Protein AF-A0A7X8YAL6-F1 (afdb_monomer)

Mean predicted aligned error: 6.36 Å

Radius of gyration: 17.97 Å; Cα contacts (8 Å, |Δi|>4): 228; chains: 1; bounding box: 40×31×70 Å

Foldseek 3Di:
DDDPPPPPPPPQDADDPVLVQQLALDCVSPVLLVLLPDDFPDLLLLLLLVVLLLVLLCVWFPQKHFPVVQNVVVCVVSVNVVCADPSVVVSLVRSVVSCPQPFQSSSLSCLSNVCCCENCPHPPGHPRMPGRPSGTPDGADPVGGGDDRDRRDHDDD

Secondary structure (DSSP, 8-state):
------------BPPPHHHHTT-SS-TTT-HHHHHHHSPPSSHHHHHHHHHHHHHHHHHHBTT-EE-HHHHHHHHHHHTGGG--HHHHHHHHHHHHHTTTT-BHHHHHHHHHHHHHHHSTT-SSSTTSEES--S-BSS-B-SS--B--PPP------

Solvent-accessible surface area (backbone atoms only — not comparable to full-atom values): 8860 Å² total; per-residue (Å²): 138,82,85,81,80,79,77,81,74,81,67,64,43,75,75,61,73,74,49,62,79,32,37,35,60,42,50,93,62,9,66,55,39,38,56,72,67,55,85,60,98,39,75,62,14,43,53,47,31,51,52,52,50,48,53,50,42,29,72,40,19,36,65,22,34,65,33,61,67,52,46,50,54,49,41,60,73,72,42,52,91,72,58,50,70,69,62,30,54,59,20,44,50,60,25,49,57,77,53,57,88,37,27,52,66,53,45,33,22,36,23,24,16,36,47,42,38,16,10,87,73,14,74,78,42,58,43,28,40,41,65,59,73,32,39,48,57,82,69,47,43,88,92,61,43,66,52,91,72,81,75,84,79,77,83,85,126

pLDDT: mean 89.1, std 15.08, range [37.72, 98.06]

Structure (mmCIF, N/CA/C/O backbone):
data_AF-A0A7X8YAL6-F1
#
_entry.id   AF-A0A7X8YAL6-F1
#
loop_
_atom_site.group_PDB
_atom_site.id
_atom_site.type_symbol
_atom_site.label_atom_id
_atom_site.label_alt_id
_atom_site.label_comp_id
_atom_site.label_asym_id
_atom_site.label_entity_id
_atom_site.label_seq_id
_atom_site.pdbx_PDB_ins_code
_atom_site.Cartn_x
_atom_site.Cartn_y
_atom_site.Cartn_z
_atom_site.occupancy
_atom_site.B_iso_or_equiv
_atom_site.auth_seq_id
_atom_site.auth_comp_id
_atom_site.auth_asym_id
_atom_site.auth_atom_id
_atom_site.pdbx_PDB_model_num
ATOM 1 N N . MET A 1 1 ? -3.854 14.147 -55.017 1.00 37.78 1 MET A N 1
ATOM 2 C CA . MET A 1 1 ? -4.340 14.274 -53.627 1.00 37.78 1 MET A CA 1
ATOM 3 C C . MET A 1 1 ? -4.114 12.942 -52.937 1.00 37.78 1 MET A C 1
ATOM 5 O O . MET A 1 1 ? -4.793 11.987 -53.279 1.00 37.78 1 MET A O 1
ATOM 9 N N . ALA A 1 2 ? -3.124 12.853 -52.052 1.00 37.72 2 ALA A N 1
ATOM 10 C CA . ALA A 1 2 ? -2.927 11.682 -51.204 1.00 37.72 2 ALA A CA 1
ATOM 11 C C . ALA A 1 2 ? -3.383 12.064 -49.795 1.00 37.72 2 ALA A C 1
ATOM 13 O O . ALA A 1 2 ? -2.822 12.975 -49.190 1.00 37.72 2 ALA A O 1
ATOM 14 N N . ILE A 1 3 ? -4.449 11.424 -49.319 1.00 43.31 3 ILE A N 1
ATOM 15 C CA . ILE A 1 3 ? -4.921 11.570 -47.943 1.00 43.31 3 ILE A CA 1
ATOM 16 C C . ILE A 1 3 ? -4.021 10.678 -47.091 1.00 43.31 3 ILE A C 1
ATOM 18 O O . ILE A 1 3 ? -4.109 9.454 -47.160 1.00 43.31 3 ILE A O 1
ATOM 22 N N . VAL A 1 4 ? -3.129 11.295 -46.319 1.00 44.09 4 VAL A N 1
ATOM 23 C CA . VAL A 1 4 ?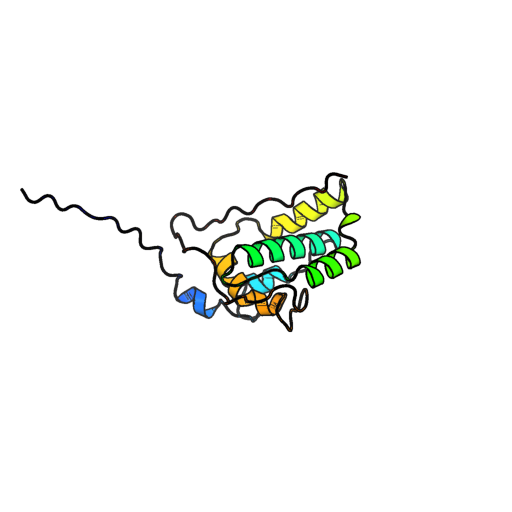 -2.390 10.600 -45.264 1.00 44.09 4 VAL A CA 1
ATOM 24 C C . VAL A 1 4 ? -3.347 10.454 -44.088 1.00 44.09 4 VAL A C 1
ATOM 26 O O . VAL A 1 4 ? -3.640 11.420 -43.387 1.00 44.09 4 VAL A O 1
ATOM 29 N N . VAL A 1 5 ? -3.879 9.248 -43.902 1.00 47.97 5 VAL A N 1
ATOM 30 C CA . VAL A 1 5 ? -4.599 8.888 -42.679 1.00 47.97 5 VAL A CA 1
ATOM 31 C C . VAL A 1 5 ? -3.542 8.629 -41.612 1.00 47.97 5 VAL A C 1
ATOM 33 O O . VAL A 1 5 ? -2.949 7.553 -41.556 1.00 47.97 5 VAL A O 1
ATOM 36 N N . SER A 1 6 ? -3.267 9.637 -40.788 1.00 46.72 6 SER A N 1
ATOM 37 C CA . SER A 1 6 ? -2.454 9.471 -39.586 1.00 46.72 6 SER A CA 1
ATOM 38 C C . SER A 1 6 ? -3.243 8.638 -38.580 1.00 46.72 6 SER A C 1
ATOM 40 O O . SER A 1 6 ? -4.093 9.155 -37.857 1.00 46.72 6 SER A O 1
ATOM 42 N N . ALA A 1 7 ? -2.981 7.333 -38.550 1.00 48.00 7 ALA A N 1
ATOM 43 C CA . ALA A 1 7 ? -3.396 6.485 -37.446 1.00 48.00 7 ALA A CA 1
ATOM 44 C C . ALA A 1 7 ? -2.619 6.928 -36.198 1.00 48.00 7 ALA A C 1
ATOM 46 O O . ALA A 1 7 ? -1.437 6.623 -36.043 1.00 48.00 7 ALA A O 1
ATOM 47 N N . LEU A 1 8 ? -3.276 7.692 -35.323 1.00 43.38 8 LEU A N 1
ATOM 48 C CA . LEU A 1 8 ? -2.817 7.922 -33.958 1.00 43.38 8 LEU A CA 1
ATOM 49 C C . LEU A 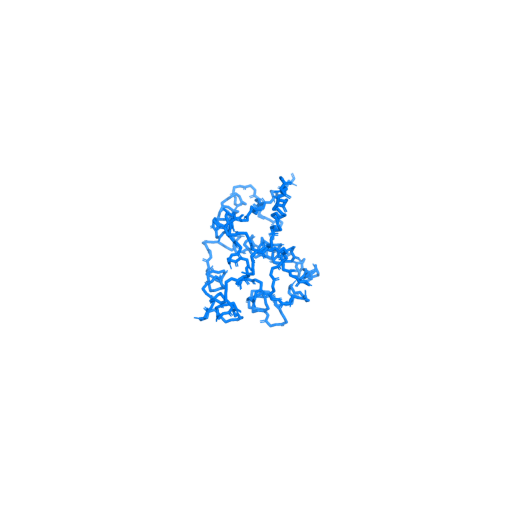1 8 ? -2.969 6.603 -33.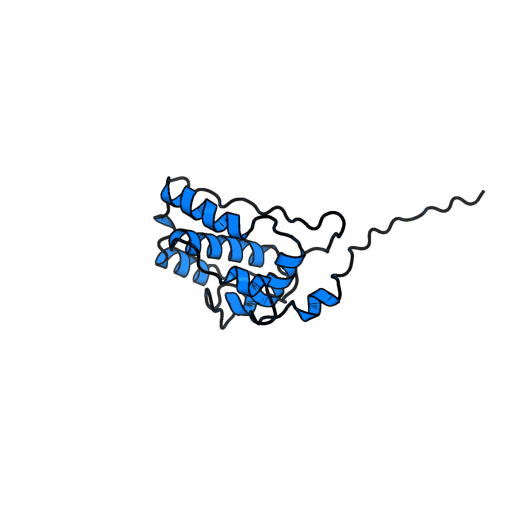198 1.00 43.38 8 LEU A C 1
ATOM 51 O O . LEU A 1 8 ? -3.959 6.359 -32.514 1.00 43.38 8 LEU A O 1
ATOM 55 N N . SER A 1 9 ? -1.992 5.719 -33.363 1.00 42.91 9 SER A N 1
ATOM 56 C CA . SER A 1 9 ? -1.790 4.616 -32.439 1.00 42.91 9 SER A CA 1
ATOM 57 C C . SER A 1 9 ? -1.349 5.231 -31.116 1.00 42.91 9 SER A C 1
ATOM 59 O O . SER A 1 9 ? -0.180 5.575 -30.947 1.00 42.91 9 SER A O 1
ATOM 61 N N . SER A 1 10 ? -2.291 5.418 -30.191 1.00 42.00 10 SER A N 1
ATOM 62 C CA . SER A 1 10 ? -2.004 5.671 -28.781 1.00 42.00 10 SER A CA 1
ATOM 63 C C . SER A 1 10 ? -1.301 4.440 -28.215 1.00 42.00 10 SER A C 1
ATOM 65 O O . SER A 1 10 ? -1.918 3.563 -27.614 1.00 42.00 10 SER A O 1
ATOM 67 N N . PHE A 1 11 ? 0.002 4.334 -28.465 1.00 43.72 11 PHE A N 1
ATOM 68 C CA . PHE A 1 11 ? 0.847 3.422 -27.725 1.00 43.72 11 PHE A CA 1
ATOM 69 C C . PHE A 1 11 ? 0.856 3.930 -26.289 1.00 43.72 11 PHE A C 1
ATOM 71 O O . PHE A 1 11 ? 1.407 4.989 -26.000 1.00 43.72 11 PHE A O 1
ATOM 78 N N . ALA A 1 12 ? 0.192 3.182 -25.412 1.00 52.91 12 ALA A N 1
ATOM 79 C CA . ALA A 1 12 ? 0.537 3.095 -24.004 1.00 52.91 12 ALA A CA 1
ATOM 80 C C . ALA A 1 12 ? 2.037 3.372 -23.819 1.00 52.91 12 ALA A C 1
ATOM 82 O O . ALA A 1 12 ? 2.863 2.608 -24.327 1.00 52.91 12 ALA A O 1
ATOM 83 N N . ALA A 1 13 ? 2.392 4.479 -23.163 1.00 61.56 13 ALA A N 1
ATOM 84 C CA . ALA A 1 13 ? 3.793 4.813 -22.985 1.00 61.56 13 ALA A CA 1
ATOM 85 C C . ALA A 1 13 ? 4.437 3.729 -22.114 1.00 61.56 13 ALA A C 1
ATOM 87 O O . ALA A 1 13 ? 3.904 3.344 -21.068 1.00 61.56 13 ALA A O 1
ATOM 88 N N . GLU A 1 14 ? 5.584 3.210 -22.546 1.00 73.00 14 GLU A N 1
ATOM 89 C CA . GLU A 1 14 ? 6.355 2.306 -21.705 1.00 73.00 14 GLU A CA 1
ATOM 90 C C . GLU A 1 14 ? 6.779 3.056 -20.433 1.00 73.00 14 GLU A C 1
ATOM 92 O O . GLU A 1 14 ? 7.109 4.246 -20.479 1.00 73.00 14 GLU A O 1
ATOM 97 N N . MET A 1 15 ? 6.751 2.377 -19.280 1.00 84.94 15 MET A N 1
ATOM 98 C CA . MET A 1 15 ? 7.182 2.992 -18.024 1.00 84.94 15 MET A CA 1
ATOM 99 C C . MET A 1 15 ? 8.592 3.580 -18.183 1.00 84.94 15 MET A C 1
ATOM 101 O O . MET A 1 15 ? 9.478 2.883 -18.692 1.00 84.94 15 MET A O 1
ATOM 105 N N . PRO A 1 16 ? 8.843 4.817 -17.711 1.00 87.88 16 PRO A N 1
ATOM 106 C CA . PRO A 1 16 ? 10.152 5.439 -17.834 1.00 87.88 16 PRO A CA 1
ATOM 107 C C . PRO A 1 16 ? 11.267 4.519 -17.303 1.00 87.88 16 PRO A C 1
ATOM 109 O O . PRO A 1 16 ? 11.199 4.093 -16.145 1.00 87.88 16 PRO A O 1
ATOM 112 N N . PRO A 1 17 ? 12.337 4.241 -18.078 1.00 86.62 17 PRO A N 1
ATOM 113 C CA . PRO A 1 17 ? 13.403 3.323 -17.658 1.00 86.62 17 PRO A CA 1
ATOM 114 C C . PRO A 1 17 ? 14.069 3.707 -16.331 1.00 86.62 17 PRO A C 1
ATOM 116 O O . PRO A 1 17 ? 14.541 2.845 -15.591 1.00 86.62 17 PRO A O 1
ATOM 119 N N . ALA A 1 18 ? 14.079 5.001 -15.999 1.00 88.31 18 ALA A N 1
ATOM 120 C CA . ALA A 1 18 ? 14.588 5.499 -14.726 1.00 88.31 18 ALA A CA 1
ATOM 121 C C . ALA A 1 18 ? 13.816 4.950 -13.513 1.00 88.31 18 ALA A C 1
ATOM 123 O O . ALA A 1 18 ? 14.421 4.756 -12.463 1.00 88.31 18 ALA A O 1
ATOM 124 N N . TRP A 1 19 ? 12.515 4.665 -13.645 1.00 93.12 19 TRP A N 1
ATOM 125 C CA . TRP A 1 19 ? 11.706 4.117 -12.551 1.00 93.12 19 TRP A CA 1
ATOM 126 C C . TRP A 1 19 ? 12.079 2.674 -12.239 1.00 93.12 19 TRP A C 1
ATOM 128 O O . TRP A 1 19 ? 12.126 2.307 -11.071 1.00 93.12 19 TRP A O 1
ATOM 138 N N . ARG A 1 20 ? 12.430 1.871 -13.253 1.00 89.81 20 ARG A N 1
ATOM 139 C CA . ARG A 1 20 ? 12.821 0.464 -13.059 1.00 89.81 20 ARG A CA 1
ATOM 140 C C . ARG A 1 20 ? 13.990 0.306 -12.081 1.00 89.81 20 ARG A C 1
ATOM 142 O O . ARG A 1 20 ? 14.052 -0.686 -11.371 1.00 89.81 20 ARG A O 1
ATOM 149 N N . LYS A 1 21 ? 14.881 1.302 -11.999 1.00 91.50 21 LYS A N 1
ATOM 150 C CA . LYS A 1 21 ? 16.013 1.310 -11.055 1.00 91.50 21 LYS A CA 1
ATOM 151 C C . LYS A 1 21 ? 15.586 1.445 -9.589 1.00 91.50 21 LYS A C 1
ATOM 153 O O . LYS A 1 21 ? 16.319 1.006 -8.714 1.00 91.50 21 LYS A O 1
ATOM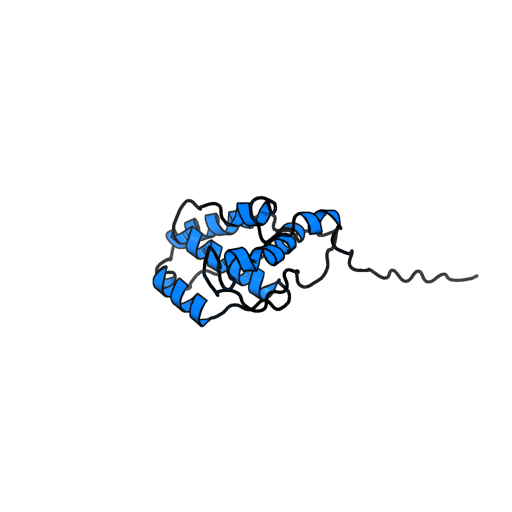 158 N N . THR A 1 22 ? 14.441 2.072 -9.326 1.00 95.19 22 THR A N 1
ATOM 159 C CA . THR A 1 22 ? 13.918 2.340 -7.973 1.00 95.19 22 THR A CA 1
ATOM 160 C C . THR A 1 22 ? 12.672 1.517 -7.641 1.00 95.19 22 THR A C 1
ATOM 162 O O . THR A 1 22 ? 12.219 1.508 -6.500 1.00 95.19 22 THR A O 1
ATOM 165 N N . MET A 1 23 ? 12.117 0.797 -8.618 1.00 95.56 23 MET A N 1
ATOM 166 C CA . MET A 1 23 ? 11.065 -0.207 -8.448 1.00 95.56 23 MET A CA 1
ATOM 167 C C . MET A 1 23 ? 11.660 -1.503 -7.885 1.00 95.56 23 MET A C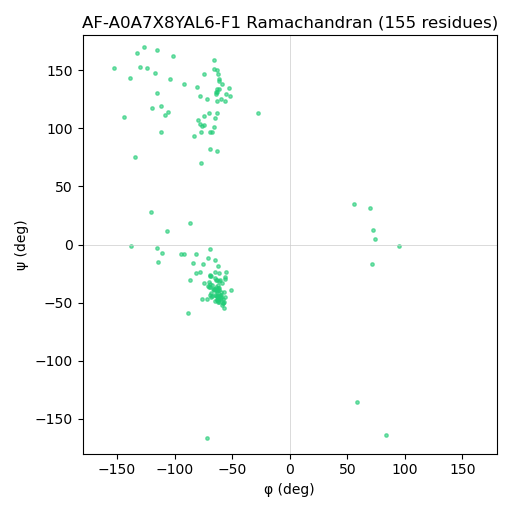 1
ATOM 169 O O . MET A 1 23 ? 11.766 -2.515 -8.572 1.00 95.56 23 MET A O 1
ATOM 173 N N . THR A 1 24 ? 12.075 -1.455 -6.625 1.00 95.31 24 THR A N 1
ATOM 174 C CA . THR A 1 24 ? 12.689 -2.581 -5.915 1.00 95.31 24 THR A CA 1
ATOM 175 C C . THR A 1 24 ? 11.811 -3.033 -4.749 1.00 95.31 24 THR A C 1
ATOM 177 O O . THR A 1 24 ? 10.883 -2.338 -4.325 1.00 95.31 24 THR A O 1
ATOM 180 N N . ASN A 1 25 ? 12.130 -4.200 -4.196 1.00 94.56 25 ASN A N 1
ATOM 181 C CA . ASN A 1 25 ? 11.571 -4.697 -2.942 1.00 94.56 25 ASN A CA 1
ATOM 182 C C . ASN A 1 25 ? 12.340 -4.201 -1.704 1.00 94.56 25 ASN A C 1
ATOM 184 O O . ASN A 1 25 ? 12.206 -4.794 -0.640 1.00 94.56 25 ASN A O 1
ATOM 188 N N . ASP A 1 26 ? 13.139 -3.141 -1.830 1.00 94.31 26 ASP A N 1
ATOM 189 C CA . ASP A 1 26 ? 13.977 -2.614 -0.756 1.00 94.31 26 ASP A CA 1
ATOM 190 C C . ASP A 1 26 ? 13.581 -1.159 -0.437 1.00 94.31 26 ASP A C 1
ATOM 192 O O . ASP A 1 26 ? 13.719 -0.283 -1.298 1.00 94.31 26 ASP A O 1
ATOM 196 N N . PRO A 1 27 ? 13.104 -0.853 0.787 1.00 95.88 27 PRO A N 1
ATOM 197 C CA . PRO A 1 27 ? 12.723 0.507 1.161 1.00 95.88 27 PRO A CA 1
ATOM 198 C C . PRO A 1 27 ? 13.892 1.506 1.121 1.00 95.88 27 PRO A C 1
ATOM 200 O O . PRO A 1 27 ? 13.648 2.707 1.033 1.00 95.88 27 PRO A O 1
ATOM 203 N N . SER A 1 28 ? 15.153 1.062 1.144 1.00 96.00 28 SER A N 1
ATOM 204 C CA . SER A 1 28 ? 16.307 1.964 1.028 1.00 96.00 28 SER A CA 1
ATOM 205 C C . SER A 1 28 ? 16.442 2.584 -0.372 1.00 96.00 28 SER A C 1
ATOM 207 O O . SER A 1 28 ? 16.946 3.697 -0.519 1.00 96.00 28 SER A O 1
ATOM 209 N N . THR A 1 29 ? 15.936 1.893 -1.398 1.00 95.94 29 THR A N 1
ATOM 210 C CA . THR A 1 29 ? 16.008 2.300 -2.813 1.00 95.94 29 THR A CA 1
ATOM 211 C C . THR A 1 29 ? 14.639 2.611 -3.422 1.00 95.94 29 THR A C 1
ATOM 213 O O . THR A 1 29 ? 14.555 3.288 -4.450 1.00 95.94 29 THR A O 1
ATOM 216 N N . ASN A 1 30 ? 13.559 2.193 -2.760 1.00 97.62 30 ASN A N 1
ATOM 217 C CA . ASN A 1 30 ? 12.181 2.458 -3.144 1.00 97.62 30 ASN A CA 1
ATOM 218 C C . ASN A 1 30 ? 11.499 3.409 -2.143 1.00 97.62 30 ASN A C 1
ATOM 220 O O . ASN A 1 30 ? 10.948 2.996 -1.120 1.00 97.62 30 ASN A O 1
ATOM 224 N N . HIS A 1 31 ? 11.483 4.704 -2.476 1.00 96.12 31 HIS A N 1
ATOM 225 C CA . HIS A 1 31 ? 10.887 5.745 -1.631 1.00 96.12 31 HIS A CA 1
ATOM 226 C C . HIS A 1 31 ? 9.405 5.497 -1.310 1.00 96.12 31 HIS A C 1
ATOM 228 O O . HIS A 1 31 ? 8.984 5.706 -0.175 1.00 96.12 31 HIS A O 1
ATOM 234 N N . TYR A 1 32 ? 8.610 5.039 -2.282 1.00 96.56 32 TYR A N 1
ATOM 235 C CA . TYR A 1 32 ? 7.175 4.814 -2.084 1.00 96.56 32 TYR A CA 1
ATOM 236 C C . TYR A 1 32 ? 6.910 3.627 -1.158 1.00 96.56 32 TYR A C 1
ATOM 238 O O . TYR A 1 32 ? 5.995 3.679 -0.337 1.00 96.56 32 TYR A O 1
ATOM 246 N N . LEU A 1 33 ? 7.741 2.585 -1.252 1.00 96.81 33 LEU A N 1
ATOM 247 C CA . LEU A 1 33 ? 7.721 1.461 -0.322 1.00 96.81 33 LEU A CA 1
ATOM 248 C C . LEU A 1 33 ? 8.071 1.915 1.101 1.00 96.81 33 LEU A C 1
ATOM 250 O O . LEU A 1 33 ? 7.336 1.608 2.037 1.00 96.81 33 LEU A O 1
ATOM 254 N N . ALA A 1 34 ? 9.141 2.699 1.265 1.00 96.69 34 ALA A N 1
ATOM 255 C CA . ALA A 1 34 ? 9.505 3.267 2.562 1.00 96.69 34 ALA A CA 1
ATOM 256 C C . ALA A 1 34 ? 8.398 4.162 3.135 1.00 96.69 34 ALA A C 1
ATOM 258 O O . ALA A 1 34 ? 8.106 4.114 4.328 1.00 96.69 34 ALA A O 1
ATOM 259 N N . GLU A 1 35 ? 7.754 4.970 2.292 1.00 95.06 35 GLU A N 1
ATOM 260 C CA . GLU A 1 35 ? 6.641 5.821 2.701 1.00 95.06 35 GLU A CA 1
ATOM 261 C C . GLU A 1 35 ? 5.437 5.000 3.186 1.00 95.06 35 GLU A C 1
ATOM 263 O O . GLU A 1 35 ? 4.831 5.349 4.199 1.00 95.06 35 GLU A O 1
ATOM 268 N N . ALA A 1 36 ? 5.122 3.889 2.511 1.00 94.06 36 ALA A N 1
ATOM 269 C CA . ALA A 1 36 ? 4.032 2.992 2.890 1.00 94.06 36 ALA A CA 1
ATOM 270 C C . ALA A 1 36 ? 4.256 2.293 4.242 1.00 94.06 36 ALA A C 1
ATOM 272 O O . ALA A 1 36 ? 3.283 1.906 4.885 1.00 94.06 36 ALA A O 1
ATOM 273 N N . LEU A 1 37 ? 5.509 2.164 4.689 1.00 94.06 37 LEU A N 1
ATOM 274 C CA . LEU A 1 37 ? 5.874 1.582 5.985 1.00 94.06 37 LEU A CA 1
ATOM 275 C C . LEU A 1 37 ? 5.813 2.585 7.143 1.00 94.06 37 LEU A C 1
ATOM 277 O O . LEU A 1 37 ? 5.803 2.169 8.302 1.00 94.06 37 LEU A O 1
ATOM 281 N N . LYS A 1 38 ? 5.773 3.895 6.865 1.00 95.19 38 LYS A N 1
ATOM 282 C CA . LYS A 1 38 ? 5.786 4.916 7.922 1.00 95.19 38 LYS A CA 1
ATOM 283 C C . LYS A 1 38 ? 4.570 4.770 8.836 1.00 95.19 38 LYS A C 1
ATOM 285 O O . LYS A 1 38 ? 3.454 4.666 8.316 1.00 95.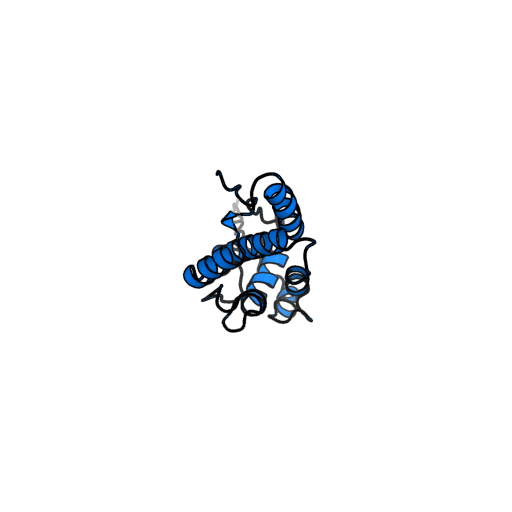19 38 LYS A O 1
ATOM 290 N N . PRO A 1 39 ? 4.761 4.823 10.164 1.00 94.31 39 PRO A N 1
ATOM 291 C CA . PRO A 1 39 ? 3.659 4.675 11.093 1.00 94.31 39 PRO A CA 1
ATOM 292 C C . PRO A 1 39 ? 2.635 5.810 10.943 1.00 94.31 39 PRO A C 1
ATOM 294 O O . PRO A 1 39 ? 2.972 6.941 10.576 1.00 94.31 39 PRO A O 1
ATOM 297 N N . LEU A 1 40 ? 1.380 5.501 11.237 1.00 94.56 40 LEU A N 1
ATOM 298 C CA . LEU A 1 40 ? 0.259 6.419 11.358 1.00 94.56 40 LEU A CA 1
ATOM 299 C C . LEU A 1 40 ? -0.046 6.696 12.833 1.00 94.56 40 LEU A C 1
ATOM 301 O O . LEU A 1 40 ? 0.352 5.957 13.732 1.00 94.56 40 LEU A O 1
ATOM 305 N N . GLY A 1 41 ? -0.778 7.783 13.078 1.00 92.56 41 GLY A N 1
ATOM 306 C CA . GLY A 1 41 ? -1.082 8.268 14.427 1.00 92.56 41 GLY A CA 1
ATOM 307 C C . GLY A 1 41 ? -2.031 7.387 15.250 1.00 92.56 41 GLY A C 1
ATOM 308 O O . GLY A 1 41 ? -2.282 7.710 16.407 1.00 92.56 41 GLY A O 1
ATOM 309 N N . SER A 1 42 ? -2.573 6.296 14.695 1.00 94.56 42 SER A N 1
ATOM 310 C CA . SER A 1 42 ? -3.419 5.350 15.432 1.00 94.56 42 SER A CA 1
ATOM 311 C C . SER A 1 42 ? -3.353 3.934 14.853 1.00 94.56 42 SER A C 1
ATOM 313 O O . SER A 1 42 ? -3.153 3.744 13.653 1.00 94.56 42 SER A O 1
ATOM 315 N N . LYS A 1 43 ? -3.568 2.923 15.708 1.00 95.00 43 LYS A N 1
ATOM 316 C CA . LYS A 1 43 ? -3.640 1.508 15.292 1.00 95.00 43 LYS A CA 1
ATOM 317 C C . LYS A 1 43 ? -4.825 1.223 14.363 1.00 95.00 43 LYS A C 1
ATOM 319 O O . LYS A 1 43 ? -4.735 0.362 13.489 1.00 95.00 43 LYS A O 1
ATOM 324 N N . ASP A 1 44 ? -5.913 1.967 14.520 1.00 95.94 44 ASP A N 1
ATOM 325 C CA . ASP A 1 44 ? -7.072 1.860 13.637 1.00 95.94 44 ASP A CA 1
ATOM 326 C C . ASP A 1 44 ? -6.712 2.370 12.238 1.00 95.94 44 ASP A C 1
ATOM 328 O O . ASP A 1 44 ? -6.963 1.687 11.249 1.00 95.94 44 ASP A O 1
ATOM 332 N N . ALA A 1 45 ? -6.019 3.513 12.144 1.00 96.44 45 ALA A N 1
ATOM 333 C CA . ALA A 1 45 ? -5.544 4.044 10.868 1.00 96.44 45 ALA A CA 1
ATOM 334 C C . ALA A 1 45 ? -4.536 3.098 10.202 1.00 96.44 45 ALA A C 1
ATOM 336 O O . ALA A 1 45 ? -4.584 2.900 8.991 1.00 96.44 45 ALA A O 1
ATOM 337 N N . GLU A 1 46 ? -3.657 2.468 10.985 1.00 96.38 46 GLU A N 1
ATOM 338 C CA . GLU A 1 46 ? -2.753 1.414 10.511 1.00 96.38 46 GLU A CA 1
ATOM 339 C C . GLU A 1 46 ? -3.503 0.243 9.873 1.00 96.38 46 GLU A C 1
ATOM 341 O O . GLU A 1 46 ? -3.204 -0.157 8.744 1.00 96.38 46 GLU A O 1
ATOM 346 N N . THR A 1 47 ? -4.521 -0.260 10.572 1.00 96.12 47 THR A N 1
ATOM 347 C CA . THR A 1 47 ? -5.378 -1.354 10.099 1.00 96.12 47 THR A CA 1
ATOM 348 C C . THR A 1 47 ? -6.076 -0.970 8.794 1.00 96.12 47 THR A C 1
ATOM 350 O O . THR A 1 47 ? -6.038 -1.717 7.814 1.00 96.12 47 THR A O 1
ATOM 353 N N . LEU A 1 48 ? -6.649 0.236 8.738 1.00 96.38 48 LEU A N 1
ATOM 354 C CA . LEU A 1 48 ? -7.325 0.758 7.551 1.00 96.38 48 LEU A CA 1
ATOM 355 C C . LEU A 1 48 ? -6.369 1.002 6.375 1.00 96.38 48 LEU A C 1
ATOM 357 O O . LEU A 1 48 ? -6.714 0.697 5.231 1.00 96.38 48 LEU A O 1
ATOM 361 N N . ARG A 1 49 ? -5.151 1.493 6.632 1.00 96.25 49 ARG A N 1
ATOM 362 C CA . ARG A 1 49 ? -4.105 1.655 5.614 1.00 96.25 49 ARG A CA 1
ATOM 363 C C . ARG A 1 49 ? -3.715 0.310 5.028 1.00 96.25 49 ARG A C 1
ATOM 365 O O . ARG A 1 49 ? -3.622 0.198 3.811 1.00 96.25 49 ARG A O 1
ATOM 372 N N . ILE A 1 50 ? -3.482 -0.696 5.870 1.00 96.31 50 ILE A N 1
ATOM 373 C CA . ILE A 1 50 ? -3.116 -2.039 5.413 1.00 96.31 50 ILE A CA 1
ATOM 374 C C . ILE A 1 50 ? -4.244 -2.639 4.572 1.00 96.31 50 ILE A C 1
ATOM 376 O O . ILE A 1 50 ? -3.984 -3.146 3.480 1.00 96.31 50 ILE A O 1
ATOM 380 N N . PHE A 1 51 ? -5.494 -2.495 5.017 1.00 95.25 51 PHE A N 1
ATOM 381 C CA . PHE A 1 51 ? -6.656 -2.912 4.242 1.00 95.25 51 PHE A CA 1
ATOM 382 C C . PHE A 1 51 ? -6.690 -2.237 2.865 1.00 95.25 51 PHE A C 1
ATOM 384 O O . PHE A 1 51 ? -6.671 -2.926 1.843 1.00 95.25 51 PHE A O 1
ATOM 391 N N . LYS A 1 52 ? -6.638 -0.900 2.813 1.00 95.94 52 LYS A N 1
ATOM 392 C CA . LYS A 1 52 ? -6.624 -0.144 1.552 1.00 95.94 52 LYS A CA 1
ATOM 393 C C . LYS A 1 52 ? -5.458 -0.537 0.653 1.00 95.94 52 LYS A C 1
ATOM 395 O O . LYS A 1 52 ? -5.669 -0.798 -0.528 1.00 95.94 52 LYS A O 1
ATOM 400 N N . LEU A 1 53 ? -4.246 -0.619 1.200 1.00 97.12 53 LEU A N 1
ATOM 401 C CA . LEU A 1 53 ? -3.050 -0.980 0.445 1.00 97.12 53 LEU A CA 1
ATOM 402 C C . LEU A 1 53 ? -3.177 -2.380 -0.158 1.00 97.12 53 LEU A C 1
ATOM 404 O O . LEU A 1 53 ? -2.869 -2.566 -1.331 1.00 97.12 53 LEU A O 1
ATOM 408 N N . SER A 1 54 ? -3.685 -3.346 0.611 1.00 96.62 54 SER A N 1
ATOM 409 C CA . SER A 1 54 ? -3.895 -4.709 0.120 1.00 96.62 54 SER A CA 1
ATOM 410 C C . SER A 1 54 ? -4.912 -4.761 -1.024 1.00 96.62 54 SER A C 1
ATOM 412 O O . SER A 1 54 ? -4.665 -5.437 -2.021 1.00 96.62 54 SER A O 1
ATOM 414 N N . MET A 1 55 ? -5.999 -3.980 -0.943 1.00 95.75 55 MET A N 1
ATOM 415 C CA . MET A 1 55 ? -6.978 -3.849 -2.025 1.00 95.75 55 MET A CA 1
ATOM 416 C C . MET A 1 55 ? -6.383 -3.193 -3.268 1.00 95.75 55 MET A C 1
ATOM 418 O O . MET A 1 55 ? -6.627 -3.666 -4.375 1.00 95.75 55 MET A O 1
ATOM 422 N N . VAL A 1 56 ? -5.602 -2.123 -3.107 1.00 96.69 56 VAL A N 1
ATOM 423 C CA . VAL A 1 56 ? -4.924 -1.459 -4.229 1.00 96.69 56 VAL A CA 1
ATOM 424 C C . VAL A 1 56 ? -4.001 -2.450 -4.932 1.00 96.69 56 VAL A C 1
ATOM 426 O O . VAL A 1 56 ? -4.131 -2.657 -6.133 1.00 96.69 56 VAL A O 1
ATOM 429 N N . LEU A 1 57 ? -3.121 -3.126 -4.194 1.00 97.56 57 LEU A N 1
ATOM 430 C CA . LEU A 1 57 ? -2.136 -4.033 -4.783 1.00 97.56 57 LEU A CA 1
ATOM 431 C C . LEU A 1 57 ? -2.775 -5.293 -5.374 1.00 97.56 57 LEU A C 1
ATOM 433 O O . LEU A 1 57 ? -2.461 -5.664 -6.502 1.00 97.56 57 LEU A O 1
ATOM 437 N N . GLY A 1 58 ? -3.727 -5.915 -4.675 1.00 96.88 58 GLY A N 1
ATOM 438 C CA . GLY A 1 58 ? -4.449 -7.082 -5.186 1.00 96.88 58 GLY A CA 1
ATOM 439 C C . GLY A 1 58 ? -5.263 -6.781 -6.449 1.00 96.88 58 GLY A C 1
ATOM 440 O O . GLY A 1 58 ? -5.350 -7.611 -7.354 1.00 96.88 58 GLY A O 1
ATOM 441 N N . ASN A 1 59 ? -5.831 -5.578 -6.562 1.00 96.00 59 ASN A N 1
ATOM 442 C CA . ASN A 1 59 ? -6.628 -5.213 -7.731 1.00 96.00 59 ASN A CA 1
ATOM 443 C C . ASN A 1 59 ? -5.795 -4.654 -8.878 1.00 96.00 59 ASN A C 1
ATOM 445 O O . ASN A 1 59 ? -6.175 -4.854 -10.031 1.00 96.00 59 ASN A O 1
ATOM 449 N N . MET A 1 60 ? -4.682 -3.982 -8.591 1.00 96.88 60 MET A N 1
ATOM 450 C CA . MET A 1 60 ? -3.969 -3.164 -9.572 1.00 96.88 60 MET A CA 1
ATOM 451 C C . MET A 1 60 ? -2.569 -3.670 -9.916 1.00 96.88 60 MET A C 1
ATOM 453 O O . MET A 1 60 ? -1.967 -3.092 -10.809 1.00 96.88 60 MET A O 1
ATOM 457 N N . CYS A 1 61 ? -2.056 -4.735 -9.294 1.00 97.50 61 CYS A N 1
ATOM 458 C CA . CYS A 1 61 ? -0.794 -5.368 -9.698 1.00 97.50 61 CYS A CA 1
ATOM 459 C C . CYS A 1 61 ? -1.041 -6.674 -10.466 1.00 97.50 61 CYS A C 1
ATOM 461 O O . CYS A 1 61 ? -1.968 -7.433 -10.170 1.00 97.50 61 CYS A O 1
ATOM 463 N N . VAL A 1 62 ? -0.226 -6.944 -11.482 1.00 97.06 62 VAL A N 1
ATOM 464 C CA . VAL A 1 62 ? -0.329 -8.140 -12.324 1.00 97.06 62 VAL A CA 1
ATOM 465 C C . VAL A 1 62 ? -0.087 -9.395 -11.479 1.00 97.06 62 VAL A C 1
ATOM 467 O O . VAL A 1 62 ? 0.841 -9.470 -10.675 1.00 97.06 62 VAL A O 1
ATOM 470 N N . GLY A 1 63 ? -0.986 -10.376 -11.619 1.00 97.00 63 GLY A N 1
ATOM 471 C CA . GLY A 1 63 ? -0.946 -11.659 -10.904 1.00 97.00 63 GLY A CA 1
ATOM 472 C C . GLY A 1 63 ? -1.270 -11.605 -9.403 1.00 97.00 63 GLY A C 1
ATOM 473 O O . GLY A 1 63 ? -1.611 -12.641 -8.822 1.00 97.00 63 GLY A O 1
ATOM 474 N N . ALA A 1 64 ? -1.220 -10.419 -8.787 1.00 97.62 64 ALA A N 1
ATOM 475 C CA . ALA A 1 64 ? -1.464 -10.226 -7.366 1.00 97.62 64 ALA A CA 1
ATOM 476 C C . ALA A 1 64 ? -2.897 -10.612 -6.981 1.00 97.62 64 ALA A C 1
ATOM 478 O O . ALA A 1 64 ? -3.870 -10.242 -7.639 1.00 97.62 64 ALA A O 1
ATOM 479 N N . ARG A 1 65 ? -3.019 -11.360 -5.886 1.00 97.56 65 ARG A N 1
ATOM 480 C CA . ARG A 1 65 ? -4.283 -11.758 -5.264 1.00 97.56 65 ARG A CA 1
ATOM 481 C C . ARG A 1 65 ? -4.160 -11.642 -3.755 1.00 97.56 65 ARG A C 1
ATOM 483 O O . ARG A 1 65 ? -3.107 -11.953 -3.200 1.00 97.56 65 ARG A O 1
ATOM 490 N N . ILE A 1 66 ? -5.240 -11.226 -3.104 1.00 97.75 66 ILE A N 1
ATOM 491 C CA . ILE A 1 66 ? -5.329 -11.229 -1.644 1.00 97.75 66 ILE A CA 1
ATOM 492 C C . ILE A 1 66 ? -5.605 -12.661 -1.185 1.00 97.75 66 ILE A C 1
ATOM 494 O O . ILE A 1 66 ? -6.551 -13.294 -1.653 1.00 97.75 66 ILE A O 1
ATOM 498 N N . ASN A 1 67 ? -4.795 -13.160 -0.257 1.00 97.88 67 ASN A N 1
ATOM 499 C CA . ASN A 1 67 ? -5.106 -14.359 0.502 1.00 97.88 67 ASN A CA 1
ATOM 500 C C . ASN A 1 67 ? -6.175 -14.004 1.544 1.00 97.88 67 ASN A C 1
ATOM 502 O O . ASN A 1 67 ? -5.883 -13.367 2.558 1.00 97.88 67 ASN A O 1
ATOM 506 N N . THR A 1 68 ? -7.423 -14.377 1.268 1.00 96.12 68 THR A N 1
ATOM 507 C CA . THR A 1 68 ? -8.581 -14.007 2.091 1.00 96.12 68 THR A CA 1
ATOM 508 C C . THR A 1 68 ? -8.537 -14.605 3.489 1.00 96.12 68 THR A C 1
ATOM 510 O O . THR A 1 68 ? -9.036 -13.969 4.412 1.00 96.12 68 THR A O 1
ATOM 513 N N . ASP A 1 69 ? -7.899 -15.761 3.673 1.00 97.38 69 ASP A N 1
ATOM 514 C CA . ASP A 1 69 ? -7.783 -16.400 4.987 1.00 97.38 69 ASP A CA 1
ATOM 515 C C . ASP A 1 69 ? -6.814 -15.617 5.878 1.00 97.38 69 ASP A C 1
ATOM 517 O O . ASP A 1 69 ? -7.138 -15.269 7.014 1.00 97.38 69 ASP A O 1
ATOM 521 N N . VAL A 1 70 ? -5.650 -15.250 5.329 1.00 97.88 70 VAL A N 1
ATOM 522 C CA . VAL A 1 70 ? -4.665 -14.397 6.016 1.00 97.88 70 VAL A CA 1
ATOM 523 C C . VAL A 1 70 ? -5.247 -13.009 6.285 1.00 97.88 70 VAL A C 1
ATOM 525 O O . VAL A 1 70 ? -5.115 -12.483 7.391 1.00 97.88 70 VAL A O 1
ATOM 528 N N . GLY A 1 71 ? -5.925 -12.425 5.293 1.00 96.31 71 GLY A N 1
ATOM 529 C CA . GLY A 1 71 ? -6.586 -11.130 5.428 1.00 96.31 71 GLY A CA 1
ATOM 530 C C . GLY A 1 71 ? -7.674 -11.145 6.499 1.00 96.31 71 GLY A C 1
ATOM 531 O O . GLY A 1 71 ? -7.686 -10.282 7.372 1.00 96.31 71 GLY A O 1
ATOM 532 N N . GLY A 1 72 ? -8.552 -12.148 6.484 1.00 95.75 72 GLY A N 1
ATOM 533 C CA . GLY A 1 72 ? -9.621 -12.310 7.467 1.00 95.75 72 GLY A CA 1
ATOM 534 C C . GLY A 1 72 ? -9.089 -12.508 8.885 1.00 95.75 72 GLY A C 1
ATOM 535 O O . GLY A 1 72 ? -9.543 -11.831 9.808 1.00 95.75 72 GLY A O 1
ATOM 536 N N . ALA A 1 73 ? -8.078 -13.367 9.055 1.00 97.50 73 ALA A N 1
ATOM 537 C CA . ALA A 1 73 ? -7.431 -13.591 10.346 1.00 97.50 73 ALA A CA 1
ATOM 538 C C . ALA A 1 73 ? -6.804 -12.304 10.905 1.00 97.50 73 ALA A C 1
ATOM 540 O O . ALA A 1 73 ? -7.010 -11.976 12.076 1.00 97.50 73 ALA A O 1
ATOM 541 N N . TYR A 1 74 ? -6.096 -11.540 10.066 1.00 96.06 74 TYR A N 1
ATOM 542 C CA . TYR A 1 74 ? -5.540 -10.249 10.465 1.00 96.06 74 TYR A CA 1
ATOM 543 C C . TYR A 1 74 ? -6.632 -9.257 10.872 1.00 96.06 74 TYR A C 1
ATOM 545 O O . TYR A 1 74 ? -6.541 -8.667 11.944 1.00 96.06 74 TYR A O 1
ATOM 553 N N . MET A 1 75 ? -7.677 -9.089 10.058 1.00 94.56 75 MET A N 1
ATOM 554 C CA . MET A 1 75 ? -8.743 -8.117 10.331 1.00 94.56 75 MET A CA 1
ATOM 555 C C . MET A 1 75 ? -9.513 -8.460 11.613 1.00 94.56 75 MET A C 1
ATOM 557 O O . MET A 1 75 ? -9.856 -7.562 12.385 1.00 94.56 75 MET A O 1
ATOM 561 N N . GLY A 1 76 ? -9.728 -9.752 11.879 1.00 95.25 76 GLY A N 1
ATOM 562 C CA . GLY A 1 76 ? -10.285 -10.231 13.144 1.00 95.25 76 GLY A CA 1
ATOM 563 C C . GLY A 1 76 ? -9.388 -9.891 14.337 1.00 95.25 76 GLY A C 1
ATOM 564 O O . GLY A 1 76 ? -9.855 -9.296 15.308 1.00 95.25 76 GLY A O 1
ATOM 565 N N . ALA A 1 77 ? -8.090 -10.194 14.245 1.00 95.75 77 ALA A N 1
ATOM 566 C CA . ALA A 1 77 ? -7.120 -9.909 15.305 1.00 95.75 77 ALA A CA 1
ATOM 567 C C . ALA A 1 77 ? -6.922 -8.402 15.549 1.00 95.75 77 ALA A C 1
ATOM 569 O O . ALA A 1 77 ? -6.819 -7.962 16.695 1.00 95.75 77 ALA A O 1
ATOM 570 N N . ALA A 1 78 ? -6.923 -7.600 14.484 1.00 94.19 78 ALA A N 1
ATOM 571 C CA . ALA A 1 78 ? -6.827 -6.146 14.537 1.00 94.19 78 ALA A CA 1
ATOM 572 C C . ALA A 1 78 ? -8.101 -5.487 15.093 1.00 94.19 78 ALA A C 1
ATOM 574 O O . ALA A 1 78 ? -8.090 -4.308 15.435 1.00 94.19 78 ALA A O 1
ATOM 575 N N . GLY A 1 79 ? -9.201 -6.237 15.227 1.00 93.31 79 GLY A N 1
ATOM 576 C CA . GLY A 1 79 ? -10.468 -5.709 15.717 1.00 93.31 79 GLY A CA 1
ATOM 577 C C . GLY A 1 79 ? -11.137 -4.753 14.736 1.00 93.31 79 GLY A C 1
ATOM 578 O O . GLY A 1 79 ? -11.829 -3.845 15.185 1.00 93.31 79 GLY A O 1
ATOM 579 N N . TYR A 1 80 ? -10.951 -4.964 13.429 1.00 92.00 80 TYR A N 1
ATOM 580 C CA . TYR A 1 80 ? -11.481 -4.100 12.371 1.00 92.00 80 TYR A CA 1
ATOM 581 C C . TYR A 1 80 ? -12.986 -3.821 12.520 1.00 92.00 80 TYR A C 1
ATOM 583 O O . TYR A 1 80 ? -13.412 -2.682 12.369 1.00 92.00 80 TYR A O 1
ATOM 591 N N . SER A 1 81 ? -13.779 -4.823 12.924 1.00 91.38 81 SER A N 1
ATOM 592 C CA . SER A 1 81 ? -15.231 -4.690 13.143 1.00 91.38 81 SER A CA 1
ATOM 593 C C . SER A 1 81 ? -15.632 -3.753 14.289 1.00 91.38 81 SER A C 1
ATOM 595 O O . SER A 1 81 ? -16.802 -3.409 14.421 1.00 91.38 81 SER A O 1
ATOM 597 N N . ARG A 1 82 ? -14.685 -3.358 15.146 1.00 91.75 82 ARG A N 1
ATOM 598 C CA . ARG A 1 82 ? -14.913 -2.427 16.262 1.00 91.75 82 ARG A CA 1
ATOM 599 C C . ARG A 1 82 ? -14.586 -0.980 15.892 1.00 91.75 82 ARG A C 1
ATOM 601 O O . ARG A 1 82 ? -14.865 -0.079 16.678 1.00 91.75 82 ARG A O 1
ATOM 608 N N . ILE A 1 83 ? -14.000 -0.750 14.716 1.00 92.75 83 ILE A N 1
ATOM 609 C CA . ILE A 1 83 ? -13.651 0.583 14.230 1.00 92.75 83 ILE A CA 1
ATOM 610 C C . ILE A 1 83 ? -14.910 1.188 13.599 1.00 92.75 83 ILE A C 1
ATOM 612 O O . ILE A 1 83 ? -15.210 0.957 12.432 1.00 92.75 83 ILE A O 1
ATOM 616 N N . THR A 1 84 ? -15.677 1.951 14.379 1.00 92.44 84 THR A N 1
ATOM 617 C CA . THR A 1 84 ? -16.973 2.505 13.942 1.00 92.44 84 THR A CA 1
ATOM 618 C C . THR A 1 84 ? -17.124 3.990 14.274 1.00 92.44 84 THR A C 1
ATOM 620 O O . THR A 1 84 ? -16.389 4.536 15.100 1.00 92.44 84 THR A O 1
ATOM 623 N N . GLY A 1 85 ? -18.108 4.651 13.656 1.00 92.25 85 GLY A N 1
ATOM 624 C CA . GLY A 1 85 ? -18.475 6.035 13.967 1.00 92.25 85 GLY A CA 1
ATOM 625 C C . GLY A 1 85 ? -17.315 7.019 13.789 1.00 92.25 85 GLY A C 1
ATOM 626 O O . GLY A 1 85 ? -16.573 6.947 12.812 1.00 92.25 85 GLY A O 1
ATOM 627 N N . LYS A 1 86 ? -17.135 7.930 14.754 1.00 92.50 86 LYS A N 1
ATOM 628 C CA . LYS A 1 86 ? -16.083 8.956 14.685 1.00 92.50 86 LYS A CA 1
ATOM 629 C C . LYS A 1 86 ? -14.669 8.362 14.635 1.00 92.50 86 LYS A C 1
ATOM 631 O O . LYS A 1 86 ? -13.827 8.879 13.912 1.00 92.50 86 LYS A O 1
ATOM 636 N N . ALA A 1 87 ? -14.415 7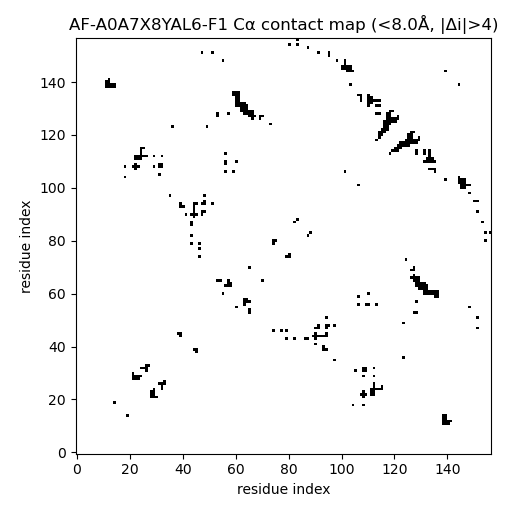.276 15.369 1.00 92.44 87 ALA A N 1
ATOM 637 C CA . ALA A 1 87 ? -13.108 6.618 15.359 1.00 92.44 87 ALA A CA 1
ATOM 638 C C . ALA A 1 87 ? -12.760 6.091 13.960 1.00 92.44 87 ALA A C 1
ATOM 640 O O . ALA A 1 87 ? -11.627 6.246 13.508 1.00 92.44 87 ALA A O 1
ATOM 641 N N . TYR A 1 88 ? -13.754 5.547 13.248 1.00 94.81 88 TYR A N 1
ATOM 642 C CA . TYR A 1 88 ? -13.594 5.161 11.849 1.00 94.81 88 TYR A CA 1
ATOM 643 C C . TYR A 1 88 ? -13.300 6.364 10.959 1.00 94.81 88 TYR A C 1
ATOM 645 O O . TYR A 1 88 ? -12.361 6.305 10.177 1.00 94.81 88 TYR A O 1
ATOM 653 N N . ASP A 1 89 ? -14.062 7.451 11.083 1.00 93.56 89 ASP A N 1
ATOM 654 C CA . ASP A 1 89 ? -13.875 8.638 10.241 1.00 93.56 89 ASP A CA 1
ATOM 655 C C . ASP A 1 89 ? -12.476 9.257 10.424 1.00 93.56 89 ASP A C 1
ATOM 657 O O . ASP A 1 89 ? -11.793 9.541 9.437 1.00 93.56 89 ASP A O 1
ATOM 661 N N . ASP A 1 90 ? -12.009 9.384 11.670 1.00 94.31 90 ASP A N 1
ATOM 662 C CA . ASP A 1 90 ? -10.670 9.895 11.983 1.00 94.31 90 ASP A CA 1
ATOM 663 C C . ASP A 1 90 ? -9.569 8.956 11.444 1.00 94.31 90 ASP A C 1
ATOM 665 O O . ASP A 1 90 ? -8.588 9.400 10.842 1.00 94.31 90 ASP A O 1
ATOM 669 N N . ALA A 1 91 ? -9.728 7.641 11.631 1.00 95.69 91 ALA A N 1
ATOM 670 C CA . ALA A 1 91 ? -8.766 6.644 11.168 1.00 95.69 91 ALA A CA 1
ATOM 671 C C . ALA A 1 91 ? -8.725 6.539 9.636 1.00 95.69 91 ALA A C 1
ATOM 673 O O . ALA A 1 91 ? -7.645 6.437 9.051 1.00 95.69 91 ALA A O 1
ATOM 674 N N . ALA A 1 92 ? -9.887 6.578 8.983 1.00 95.00 92 ALA A N 1
ATOM 675 C CA . ALA A 1 92 ? -10.019 6.514 7.535 1.00 95.00 92 ALA A CA 1
ATOM 676 C C . ALA A 1 92 ? -9.414 7.756 6.885 1.00 95.00 92 ALA A C 1
ATOM 678 O O . ALA A 1 92 ? -8.715 7.621 5.888 1.00 95.00 92 ALA A O 1
ATOM 679 N N . PHE A 1 93 ? -9.599 8.939 7.482 1.00 93.31 93 PHE A N 1
ATOM 680 C CA . PHE A 1 93 ? -8.936 10.161 7.035 1.00 93.31 93 PHE A CA 1
ATOM 681 C C . PHE A 1 93 ? -7.407 10.014 7.048 1.00 93.31 93 PHE A C 1
ATOM 683 O O . PHE A 1 93 ? -6.757 10.261 6.034 1.00 93.31 93 PHE A O 1
ATOM 690 N N . LEU A 1 94 ? -6.832 9.550 8.164 1.00 94.81 94 LEU A N 1
ATOM 691 C CA . LEU A 1 94 ? -5.383 9.332 8.284 1.00 94.81 94 LEU A CA 1
ATOM 692 C C . LEU A 1 94 ? -4.864 8.266 7.308 1.00 94.81 94 LEU A C 1
ATOM 694 O O . LEU A 1 94 ? -3.774 8.408 6.751 1.00 94.81 94 LEU A O 1
ATOM 698 N N . ALA A 1 95 ? -5.629 7.193 7.104 1.00 94.56 95 ALA A N 1
ATOM 699 C CA . ALA A 1 95 ? -5.278 6.141 6.162 1.00 94.56 95 ALA A CA 1
ATOM 700 C C . ALA A 1 95 ? -5.346 6.635 4.710 1.00 94.56 95 ALA A C 1
ATOM 702 O O . ALA A 1 95 ? -4.419 6.381 3.943 1.00 94.56 95 ALA A O 1
ATOM 703 N N . ASP A 1 96 ? -6.401 7.360 4.335 1.00 92.12 96 ASP A N 1
ATOM 704 C CA . ASP A 1 96 ? -6.611 7.878 2.981 1.00 92.12 96 ASP A CA 1
ATOM 705 C C . ASP A 1 96 ? -5.616 8.982 2.616 1.00 92.12 96 ASP A C 1
ATOM 707 O O . ASP A 1 96 ? -5.165 9.024 1.469 1.00 92.12 96 ASP A O 1
ATOM 711 N N . ASP A 1 97 ? -5.204 9.819 3.573 1.00 91.06 97 ASP A N 1
ATOM 712 C CA . ASP A 1 97 ? -4.201 10.866 3.345 1.00 91.06 97 ASP A CA 1
ATOM 713 C C . ASP A 1 97 ? -2.860 10.287 2.852 1.00 91.06 97 ASP A C 1
ATOM 715 O O . ASP A 1 97 ? -2.225 10.848 1.958 1.00 91.06 97 ASP A O 1
ATOM 719 N N . ARG A 1 98 ? -2.484 9.077 3.297 1.00 89.19 98 ARG A N 1
ATOM 720 C CA . ARG A 1 98 ? -1.288 8.361 2.801 1.00 89.19 98 ARG A CA 1
ATOM 721 C C . ARG A 1 98 ? -1.347 8.045 1.297 1.00 89.19 98 ARG A C 1
ATOM 723 O O . ARG A 1 98 ? -0.310 7.869 0.643 1.00 89.19 98 ARG A O 1
ATOM 730 N N . PHE A 1 99 ? -2.557 7.968 0.751 1.00 90.56 99 PHE A N 1
ATOM 731 C CA . PHE A 1 99 ? -2.841 7.706 -0.658 1.00 90.56 99 PHE A CA 1
ATOM 732 C C . PHE A 1 99 ? -3.313 8.954 -1.408 1.00 90.56 99 PHE A C 1
ATOM 734 O O . PHE A 1 99 ? -3.787 8.851 -2.540 1.00 90.56 99 PHE A O 1
ATOM 741 N N . LYS A 1 100 ? -3.186 10.143 -0.817 1.00 88.81 100 LYS A N 1
ATOM 742 C CA . LYS A 1 100 ? -3.446 11.387 -1.532 1.00 88.81 100 LYS A CA 1
ATOM 743 C C . LYS A 1 100 ? -2.474 11.521 -2.707 1.00 88.81 100 LYS A C 1
ATOM 745 O O . LYS A 1 100 ? -1.310 11.134 -2.606 1.00 88.81 100 LYS A O 1
ATOM 750 N N . TYR A 1 101 ? -2.968 12.058 -3.822 1.00 89.75 101 TYR A N 1
ATOM 751 C CA . TYR A 1 101 ? -2.201 12.214 -5.065 1.00 89.75 101 TYR A CA 1
ATOM 752 C C . TYR A 1 101 ? -1.598 10.895 -5.577 1.00 89.75 101 TYR A C 1
ATOM 754 O O . TYR A 1 101 ? -0.497 10.881 -6.120 1.00 89.75 101 TYR A O 1
ATOM 762 N N . PHE A 1 102 ? -2.308 9.777 -5.383 1.00 95.12 102 PHE A N 1
ATOM 763 C CA . PHE A 1 102 ? -1.871 8.481 -5.890 1.00 95.12 102 PHE A CA 1
ATOM 764 C C . PHE A 1 102 ? -1.739 8.523 -7.414 1.00 95.12 102 PHE A C 1
ATOM 766 O O . PHE A 1 102 ? -2.683 8.877 -8.122 1.00 95.12 102 PHE A O 1
ATOM 773 N N . ASP A 1 103 ? -0.563 8.161 -7.910 1.00 95.44 103 ASP A N 1
ATOM 774 C CA . ASP A 1 103 ? -0.231 8.165 -9.326 1.00 95.44 103 ASP A CA 1
ATOM 775 C C . ASP A 1 103 ? 0.303 6.796 -9.774 1.00 95.44 103 ASP A C 1
ATOM 777 O O . ASP A 1 103 ? 0.582 5.894 -8.973 1.00 95.44 103 ASP A O 1
ATOM 781 N N . TYR A 1 104 ? 0.433 6.626 -11.088 1.00 95.56 104 TYR A N 1
ATOM 782 C CA . TYR A 1 104 ? 0.926 5.391 -11.688 1.00 95.56 104 TYR A CA 1
ATOM 783 C C . TYR A 1 104 ? 2.355 5.060 -11.240 1.00 95.56 104 TYR A C 1
ATOM 785 O O . TYR A 1 104 ? 2.711 3.890 -11.097 1.00 95.56 104 TYR A O 1
ATOM 793 N N . ARG A 1 105 ? 3.177 6.077 -10.951 1.00 95.75 105 ARG A N 1
ATOM 794 C CA . ARG A 1 105 ? 4.538 5.877 -10.446 1.00 95.75 105 ARG A CA 1
ATOM 795 C C . ARG A 1 105 ? 4.521 5.227 -9.067 1.00 95.75 105 ARG A C 1
ATOM 797 O O . ARG A 1 105 ? 5.231 4.241 -8.860 1.00 95.75 105 ARG A O 1
ATOM 804 N N . LYS A 1 106 ? 3.709 5.745 -8.145 1.00 97.12 106 LYS A N 1
ATOM 805 C CA . LYS A 1 106 ? 3.514 5.192 -6.803 1.00 97.12 106 LYS A CA 1
ATOM 806 C C . LYS A 1 106 ? 2.984 3.767 -6.893 1.00 97.12 106 LYS A C 1
ATOM 808 O O . LYS A 1 106 ? 3.531 2.890 -6.231 1.00 97.12 106 LYS A O 1
ATOM 813 N N . LEU A 1 107 ? 2.011 3.504 -7.771 1.00 97.44 107 LEU A N 1
ATOM 814 C CA . LEU A 1 107 ? 1.527 2.144 -8.023 1.00 97.44 107 LEU A CA 1
ATOM 815 C C . LEU A 1 107 ? 2.650 1.206 -8.486 1.00 97.44 107 LEU A C 1
ATOM 817 O O . LEU A 1 107 ? 2.829 0.150 -7.890 1.00 97.44 107 LEU A O 1
ATOM 821 N N . ALA A 1 108 ? 3.432 1.596 -9.495 1.00 97.12 108 ALA A N 1
ATOM 822 C CA . ALA A 1 108 ? 4.528 0.786 -10.029 1.00 97.12 108 ALA A CA 1
ATOM 823 C C . ALA A 1 108 ? 5.546 0.395 -8.954 1.00 97.12 108 ALA A C 1
ATOM 825 O O . ALA A 1 108 ? 5.915 -0.772 -8.823 1.00 97.12 108 ALA A O 1
ATOM 826 N N . HIS A 1 109 ? 5.938 1.353 -8.121 1.00 98.00 109 HIS A N 1
ATOM 827 C CA . HIS A 1 109 ? 6.874 1.101 -7.035 1.00 98.00 109 HIS A CA 1
ATOM 828 C C . HIS A 1 109 ? 6.276 0.225 -5.933 1.00 98.00 109 HIS A C 1
ATOM 830 O O . HIS A 1 109 ? 6.982 -0.614 -5.376 1.00 98.00 109 HIS A O 1
ATOM 836 N N . LEU A 1 110 ? 4.991 0.384 -5.617 1.00 98.00 110 LEU A N 1
ATOM 837 C CA . LEU A 1 110 ? 4.337 -0.454 -4.616 1.00 98.00 110 LEU A CA 1
ATOM 838 C C . LEU A 1 110 ? 4.060 -1.871 -5.136 1.00 98.00 110 LEU A C 1
ATOM 840 O O . LEU A 1 110 ? 4.178 -2.809 -4.354 1.00 98.00 110 LEU A O 1
ATOM 844 N N . CYS A 1 111 ? 3.775 -2.064 -6.429 1.00 97.81 111 CYS A N 1
ATOM 845 C CA . CYS A 1 111 ? 3.695 -3.400 -7.026 1.00 97.81 111 CYS A CA 1
ATOM 846 C C . CYS A 1 111 ? 5.045 -4.120 -6.929 1.00 97.81 111 CYS A C 1
ATOM 848 O O . CYS A 1 111 ? 5.093 -5.250 -6.438 1.00 97.81 111 CYS A O 1
ATOM 850 N N . ALA A 1 112 ? 6.146 -3.448 -7.280 1.00 97.50 112 ALA A N 1
ATOM 851 C CA . ALA A 1 112 ? 7.496 -4.000 -7.145 1.00 97.50 112 ALA A CA 1
ATOM 852 C C . ALA A 1 112 ? 7.864 -4.302 -5.679 1.00 97.50 112 ALA A C 1
ATOM 854 O O . ALA A 1 112 ? 8.473 -5.327 -5.372 1.00 97.50 112 ALA A O 1
ATOM 855 N N . GLY A 1 113 ? 7.424 -3.442 -4.757 1.00 97.50 113 GLY A N 1
ATOM 856 C CA . GLY A 1 113 ? 7.621 -3.590 -3.316 1.00 97.50 113 GLY A CA 1
ATOM 857 C C . GLY A 1 113 ? 6.638 -4.524 -2.605 1.00 97.50 113 GLY A C 1
ATOM 858 O O . GLY A 1 113 ? 6.828 -4.833 -1.430 1.00 97.50 113 GLY A O 1
ATOM 859 N N . SER A 1 114 ? 5.590 -5.007 -3.274 1.00 97.00 114 SER A N 1
ATOM 860 C CA . SER A 1 114 ? 4.483 -5.704 -2.606 1.00 97.00 114 SER A CA 1
ATOM 861 C C . SER A 1 114 ? 4.920 -7.000 -1.924 1.00 97.00 114 SER A C 1
ATOM 863 O O . SER A 1 114 ? 4.339 -7.370 -0.906 1.00 97.00 114 SER A O 1
ATOM 865 N N . ASN A 1 115 ? 5.943 -7.690 -2.437 1.00 95.50 115 ASN A N 1
ATOM 866 C CA . ASN A 1 115 ? 6.444 -8.910 -1.798 1.00 95.50 115 ASN A CA 1
ATOM 867 C C . ASN A 1 115 ? 7.168 -8.608 -0.478 1.00 95.50 115 ASN A C 1
ATOM 869 O O . ASN A 1 115 ? 7.055 -9.396 0.457 1.00 95.50 115 ASN A O 1
ATOM 873 N N . TYR A 1 116 ? 7.828 -7.450 -0.369 1.00 97.12 116 TYR A N 1
ATOM 874 C CA . TYR A 1 116 ? 8.423 -6.990 0.888 1.00 97.12 116 TYR A CA 1
ATOM 875 C C . TYR A 1 116 ? 7.351 -6.690 1.940 1.00 97.12 116 TYR A C 1
ATOM 877 O O . TYR A 1 116 ? 7.531 -6.994 3.115 1.00 97.12 116 TYR A O 1
ATOM 885 N N . LEU A 1 117 ? 6.216 -6.121 1.522 1.00 97.38 117 LEU A N 1
ATOM 886 C CA . LEU A 1 117 ? 5.111 -5.778 2.420 1.00 97.38 117 LEU A CA 1
ATOM 887 C C . LEU A 1 117 ? 4.284 -6.998 2.836 1.00 97.38 117 LEU A C 1
ATOM 889 O O . LEU A 1 117 ? 3.971 -7.162 4.015 1.00 97.38 117 LEU A O 1
ATOM 893 N N . PHE A 1 118 ? 3.921 -7.836 1.864 1.00 98.00 118 PHE A N 1
ATOM 894 C CA . PHE A 1 118 ? 2.830 -8.804 1.992 1.00 98.00 118 PHE A CA 1
ATOM 895 C C . PHE A 1 118 ? 3.122 -10.191 1.414 1.00 98.00 118 PHE A C 1
ATOM 897 O O . PHE A 1 118 ? 2.261 -11.068 1.471 1.00 98.00 118 PHE A O 1
ATOM 904 N N . GLY A 1 119 ? 4.303 -10.395 0.830 1.00 95.94 119 GLY A N 1
ATOM 905 C CA . GLY A 1 119 ? 4.695 -11.678 0.251 1.00 95.94 119 GLY A CA 1
ATOM 906 C C . GLY A 1 119 ? 4.979 -12.743 1.317 1.00 95.94 119 GLY A C 1
ATOM 907 O O . GLY A 1 119 ? 4.669 -12.549 2.495 1.00 95.94 119 GLY A O 1
ATOM 908 N N . PRO A 1 120 ? 5.613 -13.869 0.946 1.00 94.69 120 PRO A N 1
ATOM 909 C CA . PRO A 1 120 ? 5.919 -14.959 1.875 1.00 94.69 120 PRO A CA 1
ATOM 910 C C . PRO A 1 120 ? 6.722 -14.545 3.112 1.00 94.69 120 PRO A C 1
ATOM 912 O O . PRO A 1 120 ? 6.620 -15.220 4.126 1.00 94.69 120 PRO A O 1
ATOM 915 N N . GLU A 1 121 ? 7.471 -13.442 3.052 1.00 92.69 121 GLU A N 1
ATOM 916 C CA . GLU A 1 121 ? 8.221 -12.841 4.168 1.00 92.69 121 GLU A CA 1
ATOM 917 C C . GLU A 1 121 ? 7.768 -11.395 4.450 1.00 92.69 121 GLU A C 1
ATOM 919 O O . GLU A 1 121 ? 8.541 -10.554 4.898 1.00 92.69 121 GLU A O 1
ATOM 924 N N . GLY A 1 122 ? 6.506 -11.083 4.138 1.00 93.38 122 GLY A N 1
ATOM 925 C CA . GLY A 1 122 ? 5.953 -9.735 4.231 1.00 93.38 122 GLY A CA 1
ATOM 926 C C . GLY A 1 122 ? 6.113 -9.099 5.617 1.00 93.38 122 GLY A C 1
ATOM 927 O O . GLY A 1 122 ? 5.716 -9.688 6.621 1.00 93.38 122 GLY A O 1
ATOM 928 N N . HIS A 1 123 ? 6.644 -7.875 5.654 1.00 95.12 123 HIS A N 1
ATOM 929 C CA . HIS A 1 123 ? 6.932 -7.118 6.877 1.00 95.12 123 HIS A CA 1
ATOM 930 C C . HIS A 1 123 ? 5.690 -6.480 7.507 1.00 95.12 123 HIS A C 1
ATOM 932 O O . HIS A 1 123 ? 5.696 -6.192 8.701 1.00 95.12 123 HIS A O 1
ATOM 938 N N . LEU A 1 124 ? 4.633 -6.238 6.722 1.00 95.19 124 LEU A N 1
ATOM 939 C CA . LEU A 1 124 ? 3.350 -5.783 7.257 1.00 95.19 124 LEU A CA 1
ATOM 940 C C . LEU A 1 124 ? 2.483 -6.982 7.625 1.00 95.19 124 LEU A C 1
ATOM 942 O O . LEU A 1 124 ? 2.089 -7.125 8.779 1.00 95.19 124 LEU A O 1
ATOM 946 N N . ILE A 1 125 ? 2.187 -7.845 6.649 1.00 97.00 125 ILE A N 1
ATOM 947 C CA . ILE A 1 125 ? 1.424 -9.078 6.878 1.00 97.00 125 ILE A CA 1
ATOM 948 C C . ILE A 1 125 ? 1.959 -10.180 5.976 1.00 97.00 125 ILE A C 1
ATOM 950 O O . ILE A 1 125 ? 1.744 -10.174 4.764 1.00 97.00 125 ILE A O 1
ATOM 954 N N . LYS A 1 126 ? 2.614 -11.162 6.590 1.00 97.75 126 LYS A N 1
ATOM 955 C CA . LYS A 1 126 ? 3.166 -12.328 5.905 1.00 97.75 126 LYS A CA 1
ATOM 956 C C . LYS A 1 126 ? 2.092 -13.073 5.104 1.00 97.75 126 LYS A C 1
ATOM 958 O O . LYS A 1 126 ? 1.098 -13.527 5.660 1.00 97.75 126 LYS A O 1
ATOM 963 N N . GLY A 1 127 ? 2.331 -13.244 3.808 1.00 97.06 127 GLY A N 1
ATOM 964 C CA . GLY A 1 127 ? 1.516 -14.059 2.909 1.00 97.06 127 GLY A CA 1
ATOM 965 C C . GLY A 1 127 ? 0.152 -13.468 2.555 1.00 97.06 127 GLY A C 1
ATOM 966 O O . GLY A 1 127 ? -0.681 -14.191 2.008 1.00 97.06 127 GLY A O 1
ATOM 967 N N . LEU A 1 128 ? -0.098 -12.188 2.854 1.00 98.06 128 LEU A N 1
ATOM 968 C CA . LEU A 1 128 ? -1.363 -11.541 2.513 1.00 98.06 128 LEU A CA 1
ATOM 969 C C . LEU A 1 128 ? -1.547 -11.380 1.001 1.00 98.06 128 LEU A C 1
ATOM 971 O O . LEU A 1 128 ? -2.672 -11.482 0.520 1.00 98.06 128 LEU A O 1
ATOM 975 N N . ILE A 1 129 ? -0.471 -11.139 0.247 1.00 97.69 129 ILE A N 1
ATOM 976 C CA . ILE A 1 129 ? -0.522 -11.036 -1.215 1.00 97.69 129 ILE A CA 1
ATOM 977 C C . ILE A 1 129 ? 0.273 -12.175 -1.838 1.00 97.69 129 ILE A C 1
ATOM 979 O O . ILE A 1 129 ? 1.433 -12.410 -1.502 1.00 97.69 129 ILE A O 1
ATOM 983 N N . VAL A 1 130 ? -0.357 -12.857 -2.792 1.00 97.12 130 VAL A N 1
ATOM 984 C CA . VAL A 1 130 ? 0.220 -13.983 -3.533 1.00 97.12 130 VAL A CA 1
ATOM 985 C C . VAL A 1 130 ? 0.170 -13.731 -5.037 1.00 97.12 130 VAL A C 1
ATOM 987 O O . VAL A 1 130 ? -0.704 -13.021 -5.527 1.00 97.12 130 VAL A O 1
ATOM 990 N N . GLY A 1 131 ? 1.106 -14.324 -5.785 1.00 95.38 131 GLY A N 1
ATOM 991 C CA . GLY A 1 131 ? 1.117 -14.291 -7.255 1.00 95.38 131 GLY A CA 1
ATOM 992 C C . GLY A 1 131 ? 1.526 -12.961 -7.897 1.00 95.38 131 GLY A C 1
ATOM 993 O O . GLY A 1 131 ? 1.473 -12.852 -9.117 1.00 95.38 131 GLY A O 1
ATOM 994 N N . ASN A 1 132 ? 1.932 -11.962 -7.110 1.00 94.69 132 ASN A N 1
ATOM 995 C CA . ASN A 1 132 ? 2.365 -10.663 -7.619 1.00 94.69 132 ASN A CA 1
ATOM 996 C C . ASN A 1 132 ? 3.642 -10.774 -8.470 1.00 94.69 132 ASN A C 1
ATOM 998 O O . ASN A 1 132 ? 4.647 -11.314 -8.006 1.00 94.69 132 ASN A O 1
ATOM 1002 N N . THR A 1 133 ? 3.615 -10.199 -9.675 1.00 94.56 133 THR A N 1
ATOM 1003 C CA . THR A 1 133 ? 4.769 -10.161 -10.590 1.00 94.56 133 THR A CA 1
ATOM 1004 C C . THR A 1 133 ? 5.631 -8.906 -10.440 1.00 94.56 133 THR A C 1
ATOM 1006 O O . THR A 1 133 ? 6.703 -8.840 -11.030 1.00 94.56 133 THR A O 1
ATOM 1009 N N . GLY A 1 134 ? 5.192 -7.919 -9.652 1.00 94.69 134 GLY A N 1
ATOM 1010 C CA . GLY A 1 134 ? 5.930 -6.671 -9.439 1.00 94.69 134 GLY A CA 1
ATOM 1011 C C . GLY A 1 134 ? 5.512 -5.510 -10.344 1.00 94.69 134 GLY A C 1
ATOM 1012 O O . GLY A 1 134 ? 6.027 -4.406 -10.187 1.00 94.69 134 GLY A O 1
ATOM 1013 N N . GLU A 1 135 ? 4.558 -5.720 -11.252 1.00 95.00 135 GLU A N 1
ATOM 1014 C CA . GLU A 1 135 ? 4.157 -4.723 -12.250 1.00 95.00 135 GLU A CA 1
ATOM 1015 C C . GLU A 1 135 ? 2.693 -4.283 -12.084 1.00 95.00 135 GLU A C 1
ATOM 1017 O O . GLU A 1 135 ? 1.853 -5.093 -11.680 1.00 95.00 135 GLU A O 1
ATOM 1022 N N . PRO A 1 136 ? 2.346 -3.021 -12.402 1.00 95.50 136 PRO A N 1
ATOM 1023 C CA . PRO A 1 136 ? 0.956 -2.578 -12.473 1.00 95.50 136 PRO A CA 1
ATOM 1024 C C . PRO A 1 136 ? 0.167 -3.251 -13.595 1.00 95.50 136 PRO A C 1
ATOM 1026 O O . PRO A 1 136 ? 0.699 -3.558 -14.658 1.00 95.50 136 PRO A O 1
ATOM 1029 N N . LYS A 1 137 ? -1.141 -3.386 -13.390 1.00 93.81 137 LYS A N 1
ATOM 1030 C CA . LYS A 1 137 ? -2.111 -3.606 -14.461 1.00 93.81 137 LYS A CA 1
ATOM 1031 C C . LYS A 1 137 ? -2.327 -2.298 -15.220 1.00 93.81 137 LYS A C 1
ATOM 1033 O O . LYS A 1 137 ? -2.377 -1.225 -14.621 1.00 93.81 137 LYS A O 1
ATOM 1038 N N . GLY A 1 138 ? -2.567 -2.418 -16.520 1.00 87.75 138 GLY A N 1
ATOM 1039 C CA . GLY A 1 138 ? -2.772 -1.271 -17.397 1.00 87.75 138 GLY A CA 1
ATOM 1040 C C . GLY A 1 138 ? -1.455 -0.680 -17.882 1.00 87.75 138 GLY A C 1
ATOM 1041 O O . GLY A 1 138 ? -0.410 -1.325 -17.842 1.00 87.75 138 GLY A O 1
ATOM 1042 N N . SER A 1 139 ? -1.531 0.538 -18.397 1.00 87.00 139 SER A N 1
ATOM 1043 C CA . SER A 1 139 ? -0.399 1.209 -19.019 1.00 87.00 139 SER A CA 1
ATOM 1044 C C . SER A 1 139 ? -0.220 2.608 -18.464 1.00 87.00 139 SER A C 1
ATOM 1046 O O . SER A 1 139 ? -1.182 3.233 -18.021 1.00 87.00 139 SER A O 1
ATOM 104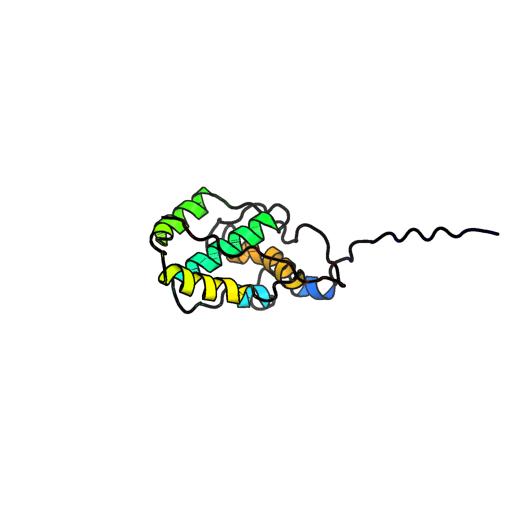8 N N . TYR A 1 140 ? 1.020 3.088 -18.501 1.00 90.00 140 TYR A N 1
ATOM 1049 C CA . TYR A 1 140 ? 1.339 4.439 -18.079 1.00 90.00 140 TYR A CA 1
ATOM 1050 C C . TYR A 1 140 ? 0.818 5.449 -19.109 1.00 90.00 140 TYR A C 1
ATOM 1052 O O . TYR A 1 140 ? 1.138 5.364 -20.295 1.00 90.00 140 TYR A O 1
ATOM 1060 N N . ASP A 1 141 ? 0.024 6.403 -18.628 1.00 88.94 141 ASP A N 1
ATOM 1061 C CA . ASP A 1 141 ? -0.400 7.586 -19.368 1.00 88.94 141 ASP A CA 1
ATOM 1062 C C . ASP A 1 141 ? 0.324 8.812 -18.778 1.00 88.94 141 ASP A C 1
ATOM 1064 O O . ASP A 1 141 ? 0.078 9.169 -17.618 1.00 88.94 141 ASP A O 1
ATOM 1068 N N . PRO A 1 142 ? 1.260 9.434 -19.519 1.00 87.25 142 PRO A N 1
ATOM 1069 C CA . PRO A 1 142 ? 1.978 10.607 -19.036 1.00 87.25 142 PRO A CA 1
ATOM 1070 C C . PRO A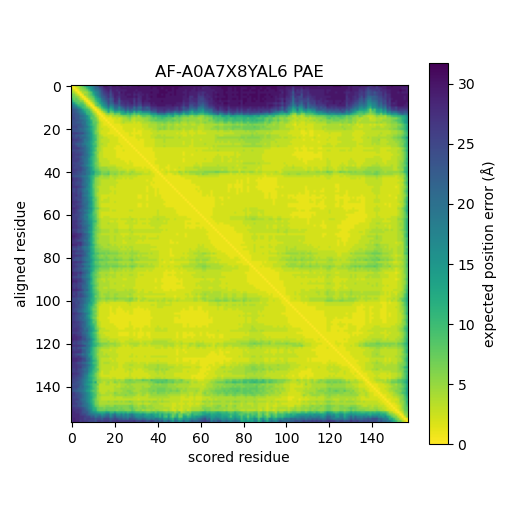 1 142 ? 1.096 11.856 -18.923 1.00 87.25 142 PRO A C 1
ATOM 1072 O O . PRO A 1 142 ? 1.401 12.709 -18.088 1.00 87.25 142 PRO A O 1
ATOM 1075 N N . ASP A 1 143 ? 0.015 11.955 -19.701 1.00 89.88 143 ASP A N 1
ATOM 1076 C CA . ASP A 1 143 ? -0.897 13.104 -19.688 1.00 89.88 143 ASP A CA 1
ATOM 1077 C C . ASP A 1 143 ? -1.906 13.007 -18.533 1.00 89.88 143 ASP A C 1
ATOM 1079 O O . ASP A 1 143 ? -2.391 14.021 -18.026 1.00 89.88 143 ASP A O 1
ATOM 1083 N N . ASN A 1 144 ? -2.180 11.787 -18.060 1.00 88.38 144 ASN A N 1
ATOM 1084 C CA . ASN A 1 144 ? -3.024 11.530 -16.900 1.00 88.38 144 ASN A CA 1
ATOM 1085 C C . ASN A 1 144 ? -2.393 10.503 -15.938 1.00 88.38 144 ASN A C 1
ATOM 1087 O O . ASN A 1 144 ? -2.836 9.354 -15.855 1.00 88.38 144 ASN A O 1
ATOM 1091 N N . PRO A 1 145 ? -1.375 10.909 -15.156 1.00 89.38 145 PRO A N 1
ATOM 1092 C CA . PRO A 1 145 ? -0.651 9.986 -14.287 1.00 89.38 145 PRO A CA 1
ATOM 1093 C C . PRO A 1 145 ? -1.438 9.600 -13.029 1.00 89.38 145 PRO A C 1
ATOM 1095 O O . PRO A 1 145 ? -1.072 8.632 -12.361 1.00 89.38 145 PRO A O 1
ATOM 1098 N N . TYR A 1 146 ? -2.482 10.352 -12.665 1.00 92.81 146 TYR A N 1
ATOM 1099 C CA . TYR A 1 146 ? -3.209 10.165 -11.412 1.00 92.81 146 TYR A CA 1
ATOM 1100 C C . TYR A 1 146 ? -4.213 9.019 -11.494 1.00 92.81 146 TYR A C 1
ATOM 1102 O O . TYR A 1 146 ? -5.008 8.904 -12.424 1.00 92.81 146 TYR A O 1
ATOM 1110 N N . LEU A 1 147 ? -4.228 8.200 -10.447 1.00 92.56 147 LEU A N 1
ATOM 1111 C CA . LEU A 1 147 ? -5.108 7.050 -10.326 1.00 92.56 147 LEU A CA 1
ATOM 1112 C C . LEU A 1 147 ? -6.131 7.307 -9.223 1.00 92.56 147 LEU A C 1
ATOM 1114 O O . LEU A 1 147 ? -5.794 7.479 -8.049 1.00 92.56 147 LEU A O 1
ATOM 1118 N N . LYS A 1 148 ? -7.413 7.313 -9.596 1.00 89.75 148 LYS A N 1
ATOM 1119 C CA . LYS A 1 148 ? -8.501 7.506 -8.640 1.00 89.75 148 LYS A CA 1
ATOM 1120 C C . LYS A 1 148 ? -8.700 6.239 -7.815 1.00 89.75 148 LYS A C 1
ATOM 1122 O O . LYS A 1 148 ? -9.191 5.232 -8.319 1.00 89.75 148 LYS A O 1
ATOM 1127 N N . LEU A 1 149 ? -8.364 6.315 -6.531 1.00 91.38 149 LEU A N 1
ATOM 1128 C CA . LEU A 1 149 ? -8.644 5.247 -5.579 1.00 91.38 149 LEU A CA 1
ATOM 1129 C C . LEU A 1 149 ? -10.001 5.475 -4.903 1.00 91.38 149 LEU A C 1
ATOM 1131 O O . LEU A 1 149 ? -10.301 6.611 -4.521 1.00 91.38 149 LEU A O 1
ATOM 1135 N N . PRO A 1 150 ? -10.819 4.426 -4.718 1.00 88.06 150 PRO A N 1
ATOM 1136 C CA . PRO A 1 150 ? -12.038 4.553 -3.938 1.00 88.06 150 PRO A CA 1
ATOM 1137 C C . PRO A 1 150 ? -11.707 4.921 -2.478 1.00 88.06 150 PRO A C 1
ATOM 1139 O O . PRO A 1 150 ? -10.662 4.509 -1.948 1.00 88.06 150 PRO A O 1
ATOM 1142 N N . PRO A 1 151 ? -12.573 5.704 -1.811 1.00 86.56 151 PRO A N 1
ATOM 1143 C CA . PRO A 1 151 ? -12.458 5.922 -0.376 1.00 86.56 151 PRO A CA 1
ATOM 1144 C C . PRO A 1 151 ? -12.701 4.612 0.382 1.00 86.56 151 PRO A C 1
ATOM 1146 O O . PRO A 1 151 ? -13.321 3.678 -0.136 1.00 86.56 151 PRO A O 1
ATOM 1149 N N . LEU A 1 152 ? -12.222 4.546 1.621 1.00 87.25 152 LEU A N 1
ATOM 1150 C CA . LEU A 1 152 ? -12.513 3.432 2.520 1.00 87.25 152 LEU A CA 1
ATOM 1151 C C . LEU A 1 152 ? -14.021 3.360 2.820 1.00 87.25 152 LEU A C 1
ATOM 1153 O O . LEU A 1 152 ? -14.577 4.247 3.468 1.00 87.25 152 LEU A O 1
ATOM 1157 N N . ALA A 1 153 ? -14.688 2.301 2.354 1.00 77.75 153 ALA A N 1
ATOM 1158 C CA . ALA A 1 153 ? -16.130 2.126 2.524 1.00 77.75 153 ALA A CA 1
ATOM 1159 C C . ALA A 1 153 ? -16.507 2.014 4.007 1.00 77.75 153 ALA A C 1
ATOM 1161 O O . ALA A 1 153 ? -16.004 1.136 4.706 1.00 77.75 153 ALA A O 1
ATOM 1162 N N . LYS A 1 154 ? -17.401 2.894 4.479 1.00 69.12 154 LYS A N 1
ATOM 1163 C CA . LYS A 1 154 ? -17.887 2.861 5.863 1.00 69.12 154 LYS A CA 1
ATOM 1164 C C . LYS A 1 154 ? -18.549 1.516 6.156 1.00 69.12 154 LYS A C 1
ATOM 1166 O O . LYS A 1 154 ? -19.334 1.020 5.348 1.00 69.12 154 LYS A O 1
ATOM 1171 N N . GLN A 1 155 ? -18.275 0.962 7.334 1.00 62.81 155 GLN A N 1
ATOM 1172 C CA . GLN A 1 155 ? -19.082 -0.137 7.845 1.00 62.81 155 GLN A CA 1
ATOM 1173 C C . GLN A 1 155 ? -20.454 0.423 8.222 1.00 62.81 155 GLN A C 1
ATOM 1175 O O . GLN A 1 155 ? -20.563 1.257 9.120 1.00 62.81 155 GLN A O 1
ATOM 1180 N N . HIS A 1 156 ? -21.492 0.008 7.501 1.00 48.97 156 HIS A N 1
ATOM 1181 C CA . HIS A 1 156 ? -22.860 0.203 7.959 1.00 48.97 156 HIS A CA 1
ATOM 1182 C C . HIS A 1 156 ? -23.104 -0.840 9.051 1.00 48.97 156 HIS A C 1
ATOM 1184 O O . HIS A 1 156 ? -23.232 -2.024 8.748 1.00 48.97 156 HIS A O 1
ATOM 1190 N N . SER A 1 157 ? -23.043 -0.402 10.309 1.00 40.97 157 SER A N 1
ATOM 1191 C CA . SER A 1 157 ? -23.561 -1.154 11.455 1.00 40.97 157 SER A CA 1
ATOM 1192 C C . SER A 1 157 ? -25.077 -1.252 11.375 1.00 40.97 157 SER A C 1
ATOM 1194 O O . SER A 1 157 ? -25.681 -0.168 11.179 1.00 40.97 157 SER A O 1
#

Sequence (157 aa):
MAIVVSALSSFAAEMPPAWRKTMTNDPSTNHYLAEALKPLGSKDAETLRIFKLSMVLGNMCVGARINTDVGGAYMGAAGYSRITGKAYDDAAFLADDRFKYFDYRKLAHLCAGSNYLFGPEGHLIKGLIVGNTGEPKGSYDPDNPYLKLPPLAKQHS